Protein AF-A0ABD5LYK6-F1 (afdb_monomer)

Organism: Proteus mirabilis (NCBI:txid584)

Structure (mmCIF, N/CA/C/O backbone):
data_AF-A0ABD5LYK6-F1
#
_entry.id   AF-A0ABD5LYK6-F1
#
loop_
_atom_site.group_PDB
_atom_site.id
_atom_site.type_symbol
_atom_site.label_atom_id
_atom_site.label_alt_id
_atom_site.label_comp_id
_atom_site.label_asym_id
_atom_site.label_entity_id
_atom_site.label_seq_id
_atom_site.pdbx_PDB_ins_code
_atom_site.Cartn_x
_atom_site.Cartn_y
_atom_site.Cartn_z
_atom_site.occupancy
_atom_site.B_iso_or_equiv
_atom_site.auth_seq_id
_atom_site.auth_comp_id
_atom_site.auth_asym_id
_atom_site.auth_atom_id
_atom_site.pdbx_PDB_model_num
ATOM 1 N N . MET A 1 1 ? 10.446 -5.885 -14.669 1.00 51.88 1 MET A N 1
ATOM 2 C CA . MET A 1 1 ? 9.121 -6.091 -15.303 1.00 51.88 1 MET A CA 1
ATOM 3 C C . MET A 1 1 ? 8.339 -7.187 -14.582 1.00 51.88 1 MET A C 1
ATOM 5 O O . MET A 1 1 ? 7.190 -6.933 -14.243 1.00 51.88 1 MET A O 1
ATOM 9 N N . GLU A 1 2 ? 8.974 -8.320 -14.253 1.00 61.03 2 GLU A N 1
ATOM 10 C CA . GLU A 1 2 ? 8.404 -9.449 -13.487 1.00 61.03 2 GLU A CA 1
ATOM 11 C C . GLU A 1 2 ? 7.570 -9.047 -12.257 1.00 61.03 2 GLU A C 1
ATOM 13 O O . GLU A 1 2 ? 6.391 -9.373 -12.169 1.00 61.03 2 GLU A O 1
ATOM 18 N N . GLN A 1 3 ? 8.144 -8.266 -11.334 1.00 63.22 3 GLN A N 1
ATOM 19 C CA . GLN A 1 3 ? 7.499 -7.991 -10.042 1.00 63.22 3 GLN A CA 1
ATOM 20 C C . GLN A 1 3 ? 6.191 -7.195 -10.160 1.00 63.22 3 GLN A C 1
ATOM 22 O O . GLN A 1 3 ? 5.247 -7.448 -9.417 1.00 63.22 3 GLN A O 1
ATOM 27 N N . LYS A 1 4 ? 6.097 -6.263 -11.122 1.00 68.19 4 LYS A N 1
ATOM 28 C CA . LYS A 1 4 ? 4.870 -5.476 -11.341 1.00 68.19 4 LYS A CA 1
ATOM 29 C C . LYS A 1 4 ? 3.714 -6.369 -11.806 1.00 68.19 4 LYS A C 1
ATOM 31 O O . LYS A 1 4 ? 2.589 -6.179 -11.360 1.00 68.19 4 LYS A O 1
ATOM 36 N N . LYS A 1 5 ? 4.00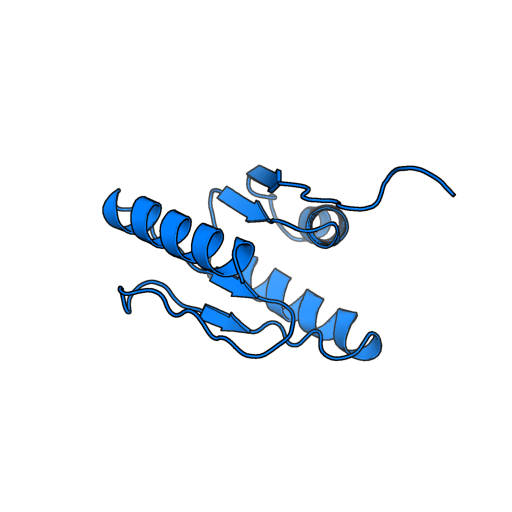1 -7.360 -12.661 1.00 76.00 5 LYS A N 1
ATOM 37 C CA . LYS A 1 5 ? 3.000 -8.322 -13.147 1.00 76.00 5 LYS A CA 1
ATOM 38 C C . LYS A 1 5 ? 2.491 -9.226 -12.027 1.00 76.00 5 LYS A C 1
ATOM 40 O O . LYS A 1 5 ? 1.295 -9.472 -11.962 1.00 76.00 5 LYS A O 1
ATOM 45 N N . ILE A 1 6 ? 3.375 -9.656 -11.125 1.00 80.00 6 ILE A N 1
ATOM 46 C CA . ILE A 1 6 ? 3.003 -10.496 -9.977 1.00 80.00 6 ILE A CA 1
ATOM 47 C C . ILE A 1 6 ? 2.021 -9.761 -9.056 1.00 80.00 6 ILE A C 1
ATOM 49 O O . ILE A 1 6 ? 1.004 -10.333 -8.678 1.00 80.00 6 ILE A O 1
ATOM 53 N N . VAL A 1 7 ? 2.284 -8.488 -8.735 1.00 80.88 7 VAL A N 1
ATOM 54 C CA . VAL A 1 7 ? 1.402 -7.693 -7.859 1.00 80.88 7 VAL A CA 1
ATOM 55 C C . VAL A 1 7 ? 0.024 -7.486 -8.486 1.00 80.88 7 VAL A C 1
ATOM 57 O O . VAL A 1 7 ? -0.983 -7.629 -7.797 1.00 80.88 7 VAL A O 1
ATOM 60 N N . VAL A 1 8 ? -0.030 -7.181 -9.786 1.00 85.25 8 VAL A N 1
ATOM 61 C CA . VAL A 1 8 ? -1.305 -7.006 -10.497 1.00 85.25 8 VAL A CA 1
ATOM 62 C C . VAL A 1 8 ? -2.077 -8.323 -10.552 1.00 85.25 8 VAL A C 1
ATOM 64 O O . VAL A 1 8 ? -3.231 -8.349 -10.143 1.00 85.25 8 VAL A O 1
ATOM 67 N N . ASN A 1 9 ? -1.431 -9.427 -10.935 1.00 86.81 9 ASN A N 1
ATOM 68 C CA . ASN A 1 9 ? -2.084 -10.735 -10.990 1.00 86.81 9 ASN A CA 1
ATOM 69 C C . ASN A 1 9 ? -2.613 -11.164 -9.610 1.00 86.81 9 ASN A C 1
ATOM 71 O O . ASN A 1 9 ? -3.756 -11.594 -9.486 1.00 86.81 9 ASN A O 1
ATOM 75 N N . LEU A 1 10 ? -1.823 -10.974 -8.548 1.00 85.94 10 LEU A N 1
ATOM 76 C CA . LEU A 1 10 ? -2.262 -11.273 -7.186 1.00 85.94 10 LEU A CA 1
ATOM 77 C C . LEU A 1 10 ? -3.488 -10.441 -6.791 1.00 85.94 10 LEU A C 1
ATOM 79 O O . LEU A 1 10 ? -4.430 -10.978 -6.207 1.00 85.94 10 LEU A O 1
ATOM 83 N N . ALA A 1 11 ? -3.491 -9.147 -7.112 1.00 87.31 11 ALA A N 1
ATOM 84 C CA . ALA A 1 11 ? -4.619 -8.272 -6.828 1.00 87.31 11 ALA A CA 1
ATOM 85 C C . ALA A 1 11 ? -5.886 -8.707 -7.577 1.00 87.31 11 ALA A C 1
ATOM 87 O O . ALA A 1 11 ? -6.959 -8.756 -6.979 1.00 87.31 11 ALA A O 1
ATOM 88 N N . GLU A 1 12 ? -5.759 -9.086 -8.847 1.00 89.56 12 GLU A N 1
ATOM 89 C CA . GLU A 1 12 ? -6.855 -9.618 -9.660 1.00 89.56 12 GLU A CA 1
ATOM 90 C C . GLU A 1 12 ? -7.406 -10.925 -9.087 1.00 89.56 12 GLU A C 1
ATOM 92 O O . GLU A 1 12 ? -8.617 -11.076 -8.956 1.00 89.56 12 GLU A O 1
ATOM 97 N N . GLN A 1 13 ? -6.541 -11.846 -8.659 1.00 89.94 13 GLN A N 1
ATOM 98 C CA . GLN A 1 13 ? -6.971 -13.094 -8.024 1.00 89.94 13 GLN A CA 1
ATOM 99 C C . GLN A 1 13 ? -7.704 -12.852 -6.700 1.00 89.94 13 GLN A C 1
ATOM 101 O O . GLN A 1 13 ? -8.685 -13.530 -6.399 1.00 89.94 13 GLN A O 1
ATOM 106 N N . MET A 1 14 ? -7.262 -11.880 -5.899 1.00 88.62 14 MET A N 1
ATOM 107 C CA . MET A 1 14 ? -7.965 -11.512 -4.667 1.00 88.62 14 MET A CA 1
ATOM 108 C C . MET A 1 14 ? -9.303 -10.831 -4.958 1.00 88.62 14 MET A C 1
ATOM 110 O O . MET A 1 14 ? -10.285 -11.106 -4.271 1.00 88.62 14 MET A O 1
ATOM 114 N N . HIS A 1 15 ? -9.369 -10.018 -6.010 1.00 91.19 15 HIS A N 1
ATOM 115 C CA . HIS A 1 15 ? -10.617 -9.428 -6.476 1.00 91.19 15 HIS A CA 1
ATOM 116 C C . HIS A 1 15 ? -11.616 -10.493 -6.951 1.00 91.19 15 HIS A C 1
ATOM 118 O O . HIS A 1 15 ? -12.762 -10.493 -6.510 1.00 91.19 15 HIS A O 1
ATOM 124 N N . LEU A 1 16 ? -11.167 -11.472 -7.743 1.00 91.12 16 LEU A N 1
ATOM 125 C CA . LEU A 1 16 ? -11.982 -12.610 -8.188 1.00 91.12 16 LEU A CA 1
ATOM 126 C C . LEU A 1 16 ? -12.501 -13.473 -7.030 1.00 91.12 16 LEU A C 1
ATOM 128 O O . LEU A 1 16 ? -13.561 -14.083 -7.137 1.00 91.12 16 LEU A O 1
ATOM 132 N N . ARG A 1 17 ? -11.784 -13.502 -5.902 1.00 90.88 17 ARG A N 1
ATOM 133 C CA . ARG A 1 17 ? -12.225 -14.155 -4.658 1.00 90.88 17 ARG A CA 1
ATOM 134 C C . ARG A 1 17 ? -13.229 -13.324 -3.847 1.00 90.88 17 ARG A C 1
ATOM 136 O O . ARG A 1 17 ? -13.618 -13.742 -2.761 1.00 90.88 17 ARG A O 1
ATOM 143 N N . GLY A 1 18 ? -13.655 -12.169 -4.358 1.00 90.62 18 GLY A N 1
ATOM 144 C CA . GLY A 1 18 ? -14.637 -11.286 -3.727 1.00 90.62 18 GLY A CA 1
ATOM 145 C C . GLY A 1 18 ? -14.040 -10.258 -2.763 1.00 90.62 18 GLY A C 1
ATOM 146 O O . GLY A 1 18 ? -14.786 -9.590 -2.048 1.00 90.62 18 GLY A O 1
ATOM 147 N N . HIS A 1 19 ? -12.713 -10.103 -2.718 1.00 89.62 19 HIS A N 1
ATOM 148 C CA . HIS A 1 19 ? -12.076 -9.097 -1.869 1.00 89.62 19 HIS 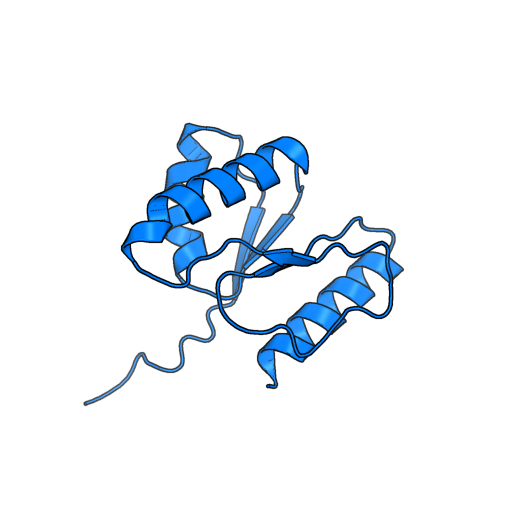A CA 1
ATOM 149 C C . HIS A 1 19 ? -11.996 -7.734 -2.568 1.00 89.62 19 HIS A C 1
ATOM 151 O O . HIS A 1 19 ? -11.751 -7.631 -3.770 1.00 89.62 19 HIS A O 1
ATOM 157 N N . LYS A 1 20 ? -12.138 -6.652 -1.796 1.00 89.38 20 LYS A N 1
ATOM 158 C CA . LYS A 1 20 ? -11.834 -5.300 -2.279 1.00 89.38 20 LYS A CA 1
ATOM 159 C C . LYS A 1 20 ? -10.330 -5.084 -2.223 1.00 89.38 20 LYS A C 1
ATOM 161 O O . LYS A 1 20 ? -9.727 -5.228 -1.162 1.00 89.38 20 LYS A O 1
ATOM 166 N N . VAL A 1 21 ? -9.732 -4.723 -3.353 1.00 90.19 21 VAL A N 1
ATOM 167 C CA . VAL A 1 21 ? -8.278 -4.604 -3.480 1.00 90.19 21 VAL A CA 1
ATOM 168 C C . VAL A 1 21 ? -7.920 -3.239 -4.048 1.00 90.19 21 VAL A C 1
ATOM 170 O O . VAL A 1 21 ? -8.532 -2.772 -5.002 1.00 90.19 21 VAL A O 1
ATOM 173 N N . LYS A 1 22 ? -6.900 -2.609 -3.464 1.00 89.25 22 LYS A N 1
ATOM 174 C CA . LYS A 1 22 ? -6.261 -1.403 -3.998 1.00 89.25 22 LYS A CA 1
ATOM 175 C C . LYS A 1 22 ? -4.763 -1.632 -4.083 1.00 89.25 22 LYS A C 1
ATOM 177 O O . LYS A 1 22 ? -4.185 -2.254 -3.192 1.00 89.25 22 LYS A O 1
ATOM 182 N N . ILE A 1 23 ? -4.130 -1.107 -5.124 1.00 88.44 23 ILE A N 1
ATOM 183 C CA . ILE A 1 23 ? -2.685 -1.231 -5.324 1.00 88.44 23 ILE A CA 1
ATOM 184 C C . ILE A 1 23 ? -2.066 0.153 -5.184 1.00 88.44 23 ILE A C 1
ATOM 186 O O . ILE A 1 23 ? -2.290 1.032 -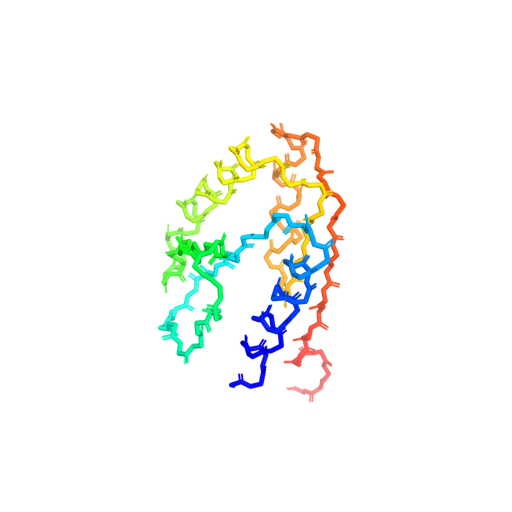6.011 1.00 88.44 23 ILE A O 1
ATOM 190 N N . ALA A 1 24 ? -1.252 0.352 -4.150 1.00 85.56 24 ALA A N 1
ATOM 191 C CA . ALA A 1 24 ? -0.482 1.579 -3.986 1.00 85.56 24 ALA A CA 1
ATOM 192 C C . ALA A 1 24 ? 0.950 1.399 -4.510 1.00 85.56 24 ALA A C 1
ATOM 194 O O . ALA A 1 24 ? 1.591 0.387 -4.229 1.00 85.56 24 ALA A O 1
ATOM 195 N N . TYR A 1 25 ? 1.480 2.386 -5.236 1.00 82.56 25 TYR A N 1
ATOM 196 C CA . TYR A 1 25 ? 2.840 2.347 -5.780 1.00 82.56 25 TYR A CA 1
ATOM 197 C C . TYR A 1 25 ? 3.597 3.662 -5.554 1.00 82.56 25 TYR A C 1
ATOM 199 O O . TYR A 1 25 ? 3.026 4.753 -5.535 1.00 82.56 25 TYR A O 1
ATOM 207 N N . LEU A 1 26 ? 4.909 3.542 -5.333 1.00 74.31 26 LEU A N 1
ATOM 208 C CA . LEU A 1 26 ? 5.751 4.629 -4.823 1.00 74.31 26 LEU A CA 1
ATOM 209 C C . LEU A 1 26 ? 6.363 5.502 -5.922 1.00 74.31 26 LEU A C 1
ATOM 211 O O . LEU A 1 26 ? 6.330 6.722 -5.797 1.00 74.31 26 LEU A O 1
ATOM 215 N N . LYS A 1 27 ? 6.923 4.909 -6.981 1.00 72.00 27 LYS A N 1
ATOM 216 C CA . LYS A 1 27 ? 7.672 5.638 -8.014 1.00 72.00 27 LYS A CA 1
ATOM 217 C C . LYS A 1 27 ? 7.547 4.974 -9.383 1.00 72.00 27 LYS A C 1
ATOM 219 O O . LYS A 1 27 ? 7.454 3.749 -9.477 1.00 72.00 27 LYS A O 1
ATOM 224 N N . GLY A 1 28 ? 7.642 5.796 -10.426 1.00 68.69 28 GLY A N 1
ATOM 225 C CA . GLY A 1 28 ? 7.795 5.370 -11.811 1.00 68.69 28 GLY A CA 1
ATOM 226 C C . GLY A 1 28 ? 6.481 5.204 -12.566 1.00 68.69 28 GLY A C 1
ATOM 227 O O . GLY A 1 28 ? 5.396 5.192 -11.986 1.00 68.69 28 GLY A O 1
ATOM 228 N N . ASN A 1 29 ? 6.609 5.047 -13.882 1.00 66.44 29 ASN A N 1
ATOM 229 C CA . ASN A 1 29 ? 5.467 4.882 -14.771 1.00 66.44 29 ASN A CA 1
ATOM 230 C C . ASN A 1 29 ? 4.823 3.501 -14.579 1.00 66.44 29 ASN A C 1
ATOM 232 O O . ASN A 1 29 ? 5.506 2.467 -14.460 1.00 66.44 29 ASN A O 1
ATOM 236 N N . ILE A 1 30 ? 3.491 3.496 -14.542 1.00 72.94 30 ILE A N 1
ATOM 237 C CA . ILE A 1 30 ? 2.703 2.272 -14.618 1.00 72.94 30 ILE A CA 1
ATOM 238 C C . ILE A 1 30 ? 2.834 1.749 -16.047 1.00 72.94 30 ILE A C 1
ATOM 240 O O . ILE A 1 30 ? 2.609 2.474 -17.009 1.00 72.94 30 ILE A O 1
ATOM 244 N N . SER A 1 31 ? 3.224 0.487 -16.178 1.00 73.31 31 SER A N 1
ATOM 245 C CA . SER A 1 31 ? 3.265 -0.211 -17.472 1.00 73.31 31 SER A CA 1
ATOM 246 C C . SER A 1 31 ? 2.373 -1.451 -17.470 1.00 73.31 31 SER A C 1
ATOM 248 O O . SER A 1 31 ? 2.290 -2.150 -18.471 1.00 73.31 31 SER A O 1
ATOM 250 N N . VAL A 1 32 ? 1.751 -1.753 -16.328 1.00 78.44 32 VAL A N 1
ATOM 251 C CA . VAL A 1 32 ? 0.875 -2.905 -16.122 1.00 78.44 32 VAL A CA 1
ATOM 252 C C . VAL A 1 32 ? -0.329 -2.400 -15.348 1.00 78.44 32 VAL A C 1
ATOM 254 O O . VAL A 1 32 ? -0.172 -1.898 -14.235 1.00 78.44 32 VAL A O 1
ATOM 257 N N . TYR A 1 33 ? -1.498 -2.507 -15.962 1.00 83.38 33 TYR A N 1
ATOM 258 C CA . TYR A 1 33 ? -2.771 -2.107 -15.381 1.00 83.38 33 TYR A CA 1
ATOM 259 C C . TYR A 1 33 ? -3.583 -3.363 -15.060 1.00 83.38 33 TYR A C 1
ATOM 261 O O . TYR A 1 33 ? -3.472 -4.337 -15.808 1.00 83.38 33 TYR A O 1
ATOM 269 N N . PRO A 1 34 ? -4.360 -3.361 -13.964 1.00 85.88 34 PRO A N 1
ATOM 270 C CA . PRO A 1 34 ? -5.306 -4.431 -13.701 1.00 85.88 34 PRO A CA 1
ATOM 271 C C . PRO A 1 34 ? -6.387 -4.455 -14.783 1.00 85.88 34 PRO A C 1
ATOM 273 O O . PRO A 1 34 ? -6.793 -3.415 -15.303 1.00 85.88 34 PRO A O 1
ATOM 276 N N . GLN A 1 35 ? -6.868 -5.649 -15.097 1.00 87.06 35 GLN A N 1
ATOM 277 C CA . GLN A 1 35 ? -7.967 -5.888 -16.024 1.00 87.06 35 GLN A CA 1
ATOM 278 C C . GLN A 1 35 ? -9.304 -5.380 -15.466 1.00 87.06 35 GLN A C 1
ATOM 280 O O . GLN A 1 35 ? -10.185 -4.993 -16.231 1.00 87.06 35 GLN A O 1
ATOM 285 N N . PHE A 1 36 ? -9.450 -5.359 -14.138 1.00 87.50 36 PHE A N 1
ATOM 286 C CA . PHE A 1 36 ? -10.657 -4.897 -13.453 1.00 87.50 36 PHE A CA 1
ATOM 287 C C . PHE A 1 36 ? -10.537 -3.425 -13.056 1.00 87.50 36 PHE A C 1
ATOM 289 O O . PHE A 1 36 ? -9.610 -3.040 -12.343 1.00 87.50 36 PHE A O 1
ATOM 296 N N . THR A 1 37 ? -11.519 -2.613 -13.455 1.00 84.94 37 THR A N 1
ATOM 297 C CA . THR A 1 37 ? -11.610 -1.183 -13.103 1.00 84.94 37 THR A CA 1
ATOM 298 C C . THR A 1 37 ? -11.856 -0.940 -11.617 1.00 84.94 37 THR A C 1
ATOM 300 O O . THR A 1 37 ? -11.555 0.139 -11.114 1.00 84.94 37 THR A O 1
ATOM 303 N N . ASP A 1 38 ? -12.368 -1.947 -10.910 1.00 87.25 38 ASP A N 1
ATOM 304 C CA . ASP A 1 38 ? -12.627 -1.898 -9.469 1.00 87.25 38 ASP A CA 1
ATOM 305 C C . ASP A 1 38 ? -11.335 -1.919 -8.636 1.00 87.25 38 ASP A C 1
ATOM 307 O O . ASP A 1 38 ? -11.339 -1.541 -7.461 1.00 87.25 38 ASP A O 1
ATOM 311 N N . ILE A 1 39 ? -10.217 -2.347 -9.235 1.00 89.88 39 ILE A N 1
ATOM 312 C CA . ILE A 1 39 ? -8.899 -2.340 -8.600 1.00 89.88 39 ILE A CA 1
ATOM 313 C C . ILE A 1 39 ? -8.243 -0.983 -8.853 1.00 89.88 39 ILE A C 1
ATOM 315 O O . ILE 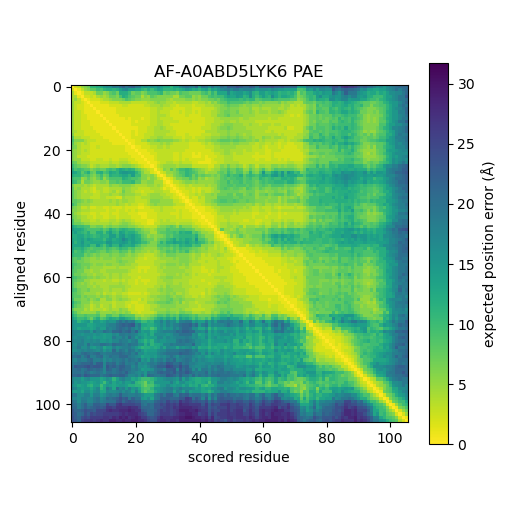A 1 39 ? -7.661 -0.719 -9.905 1.00 89.88 39 ILE A O 1
ATOM 319 N N . GLU A 1 40 ? -8.302 -0.116 -7.847 1.00 89.25 40 GLU A N 1
ATOM 320 C CA . GLU A 1 40 ? -7.749 1.233 -7.942 1.00 89.25 40 GLU A CA 1
ATOM 321 C C . GLU A 1 40 ? -6.217 1.234 -7.793 1.00 89.25 40 GLU A C 1
ATOM 323 O O . GLU A 1 40 ? -5.664 0.706 -6.819 1.00 89.25 40 GLU A O 1
ATOM 328 N N . LEU A 1 41 ? -5.529 1.879 -8.742 1.00 87.06 41 LEU A N 1
ATOM 329 C CA . LEU A 1 41 ? -4.094 2.154 -8.676 1.00 87.06 41 LEU A CA 1
ATOM 330 C C . LEU A 1 41 ? -3.841 3.521 -8.031 1.00 87.06 41 LEU A C 1
ATOM 332 O O . LEU A 1 41 ? -4.242 4.554 -8.562 1.00 87.06 41 LEU A O 1
ATOM 336 N N . ILE A 1 42 ? -3.114 3.545 -6.916 1.00 86.69 42 ILE A N 1
ATOM 337 C CA . ILE A 1 42 ? -2.873 4.759 -6.132 1.00 86.69 42 ILE A CA 1
ATOM 338 C C . ILE A 1 42 ? -1.397 5.127 -6.155 1.00 86.69 42 ILE A C 1
ATOM 340 O O . ILE A 1 42 ? -0.542 4.443 -5.590 1.00 86.69 42 ILE A O 1
ATOM 344 N N . TYR A 1 43 ? -1.106 6.273 -6.759 1.00 85.69 43 TYR A N 1
ATOM 345 C CA . TYR A 1 43 ? 0.237 6.829 -6.785 1.00 85.69 43 TYR A CA 1
ATOM 346 C C . TYR A 1 43 ? 0.571 7.580 -5.492 1.00 85.69 43 TYR A C 1
ATOM 348 O O . TYR A 1 43 ? -0.139 8.510 -5.091 1.00 85.69 43 TYR A O 1
ATOM 356 N N . LEU A 1 44 ? 1.685 7.212 -4.855 1.00 79.38 44 LEU A N 1
ATOM 357 C CA . LEU A 1 44 ? 2.159 7.838 -3.617 1.00 79.38 44 LEU A CA 1
ATOM 358 C C . LEU A 1 44 ? 3.206 8.942 -3.838 1.00 79.38 44 LEU A C 1
ATOM 360 O O . LEU A 1 44 ? 3.378 9.772 -2.948 1.00 79.38 44 LEU A O 1
ATOM 364 N N . GLY A 1 45 ? 3.856 9.017 -5.005 1.00 74.25 45 GLY A N 1
ATOM 365 C CA . GLY A 1 45 ? 4.675 10.180 -5.376 1.00 74.25 45 GLY A CA 1
ATOM 366 C C . GLY A 1 45 ? 6.059 10.277 -4.730 1.00 74.25 45 GLY A C 1
ATOM 367 O O . GLY A 1 45 ? 6.544 11.383 -4.481 1.00 74.25 45 GLY A O 1
ATOM 368 N N . LEU A 1 46 ? 6.726 9.152 -4.467 1.00 70.56 46 LEU A N 1
ATOM 369 C CA . LEU A 1 46 ? 8.095 9.117 -3.946 1.00 70.56 46 LEU A CA 1
ATOM 370 C C . LEU A 1 46 ? 9.136 9.247 -5.076 1.00 70.56 46 LEU A C 1
ATOM 372 O O . LEU A 1 46 ? 9.983 8.383 -5.275 1.00 70.56 46 LEU A O 1
ATOM 376 N N . GLU A 1 47 ? 9.067 10.334 -5.841 1.00 68.06 47 GLU A N 1
ATOM 377 C CA . GLU A 1 47 ? 10.041 10.654 -6.900 1.00 68.06 47 GLU A CA 1
ATOM 378 C C . GLU A 1 47 ? 11.408 11.033 -6.306 1.00 68.06 47 GLU A C 1
ATOM 380 O O . GLU A 1 47 ? 12.456 10.602 -6.799 1.00 68.06 47 GLU A O 1
ATOM 385 N N . MET A 1 48 ? 11.373 11.807 -5.215 1.00 67.69 48 MET A N 1
ATOM 386 C CA . MET A 1 48 ? 12.523 12.408 -4.537 1.00 67.69 48 MET A CA 1
ATOM 387 C C . MET A 1 48 ? 12.480 12.139 -3.023 1.00 67.69 48 MET A C 1
ATOM 389 O O . MET A 1 48 ? 11.387 12.105 -2.450 1.00 67.69 48 MET A O 1
ATOM 393 N N . PRO A 1 49 ? 13.636 12.073 -2.330 1.00 65.50 49 PRO A N 1
ATOM 394 C CA . PRO A 1 49 ? 13.696 11.873 -0.876 1.00 65.50 49 PRO A CA 1
ATOM 395 C C . PRO A 1 49 ? 12.931 12.935 -0.073 1.00 65.50 49 PRO A C 1
ATOM 397 O O . PRO A 1 49 ? 12.354 12.639 0.967 1.00 65.50 49 PRO A O 1
ATOM 400 N N . ARG A 1 50 ? 12.856 14.174 -0.577 1.00 69.62 50 ARG A N 1
ATOM 401 C CA . ARG A 1 50 ? 12.107 15.272 0.063 1.00 69.62 50 ARG A CA 1
ATOM 402 C C . ARG A 1 50 ? 10.593 15.029 0.095 1.00 69.62 50 ARG A C 1
ATOM 404 O O . ARG A 1 50 ? 9.916 15.494 1.006 1.00 69.62 50 ARG A O 1
ATOM 411 N N . ASN A 1 51 ? 10.069 14.240 -0.844 1.00 69.88 51 ASN A N 1
ATOM 412 C CA . ASN A 1 51 ? 8.647 13.894 -0.906 1.00 69.88 51 ASN A CA 1
ATOM 413 C C . ASN A 1 51 ? 8.287 12.719 0.009 1.00 69.88 51 ASN A C 1
ATOM 415 O O . ASN A 1 51 ? 7.121 12.333 0.069 1.00 69.88 51 ASN A O 1
ATOM 419 N N . TYR A 1 52 ? 9.253 12.170 0.752 1.00 70.88 52 TYR A N 1
ATOM 420 C CA . TYR A 1 52 ? 9.035 11.054 1.666 1.00 70.88 52 TYR A CA 1
ATOM 421 C C . TYR A 1 52 ? 7.941 11.340 2.692 1.00 70.88 52 TYR A C 1
ATOM 423 O O . TYR A 1 52 ? 7.050 10.516 2.892 1.00 70.88 52 TYR A O 1
ATOM 431 N N . PHE A 1 53 ? 7.945 12.530 3.293 1.00 73.56 53 PHE A N 1
ATOM 432 C CA . PHE A 1 53 ? 6.929 12.905 4.275 1.00 73.56 53 PHE A CA 1
ATOM 433 C C . PHE A 1 53 ? 5.526 13.005 3.651 1.00 73.56 53 PHE A C 1
ATOM 435 O O . PHE A 1 53 ? 4.546 12.526 4.223 1.00 73.56 53 PHE A O 1
ATOM 442 N N . PHE A 1 54 ? 5.424 13.556 2.439 1.00 79.12 54 PHE A N 1
ATOM 443 C CA . PHE A 1 54 ? 4.157 13.668 1.712 1.00 79.12 54 PHE A CA 1
ATOM 444 C C . PHE A 1 54 ? 3.625 12.309 1.260 1.00 79.12 54 PHE A C 1
ATOM 446 O O . PHE A 1 54 ? 2.459 12.000 1.510 1.00 79.12 54 PHE A O 1
ATOM 453 N N . ALA A 1 55 ? 4.480 11.473 0.665 1.00 76.50 55 ALA A N 1
ATOM 454 C CA . ALA A 1 55 ? 4.158 10.088 0.335 1.00 76.50 55 ALA A CA 1
ATOM 455 C C . ALA A 1 55 ? 3.702 9.335 1.590 1.00 76.50 55 ALA A C 1
ATOM 457 O O . ALA A 1 55 ? 2.727 8.581 1.552 1.00 76.50 55 ALA A O 1
ATOM 458 N N . THR A 1 56 ? 4.338 9.629 2.730 1.00 73.75 56 THR A N 1
ATOM 459 C CA . THR A 1 56 ? 3.982 9.022 4.007 1.00 73.75 56 THR A CA 1
ATOM 460 C C . THR A 1 56 ? 2.593 9.412 4.477 1.00 73.75 56 THR A C 1
ATOM 462 O O . THR A 1 56 ? 1.770 8.553 4.795 1.00 73.75 56 THR A O 1
ATOM 465 N N . LYS A 1 57 ? 2.283 10.707 4.447 1.00 78.56 57 LYS A N 1
ATOM 466 C CA . LYS A 1 57 ? 0.959 11.221 4.798 1.00 78.56 57 LYS A CA 1
ATOM 467 C C . LYS A 1 57 ? -0.135 10.677 3.874 1.00 78.56 57 LYS A C 1
ATOM 469 O O . LYS A 1 57 ? -1.208 10.317 4.360 1.00 78.56 57 LYS A O 1
ATOM 474 N N . ARG A 1 58 ? 0.129 10.575 2.564 1.00 81.25 58 ARG A N 1
ATOM 475 C CA . ARG A 1 58 ? -0.804 9.989 1.583 1.00 81.25 58 ARG A CA 1
ATOM 476 C C . ARG A 1 58 ? -1.082 8.524 1.889 1.00 81.25 58 ARG A C 1
ATOM 478 O O . ARG A 1 58 ? -2.241 8.130 1.912 1.00 81.25 58 ARG A O 1
ATOM 485 N N . TYR A 1 59 ? -0.047 7.749 2.198 1.00 78.44 59 TYR A N 1
ATOM 486 C CA . TYR A 1 59 ? -0.194 6.344 2.564 1.00 78.44 59 TYR A CA 1
ATOM 487 C C . TYR A 1 59 ? -0.981 6.151 3.869 1.00 78.44 59 TYR A C 1
ATOM 489 O O . TYR A 1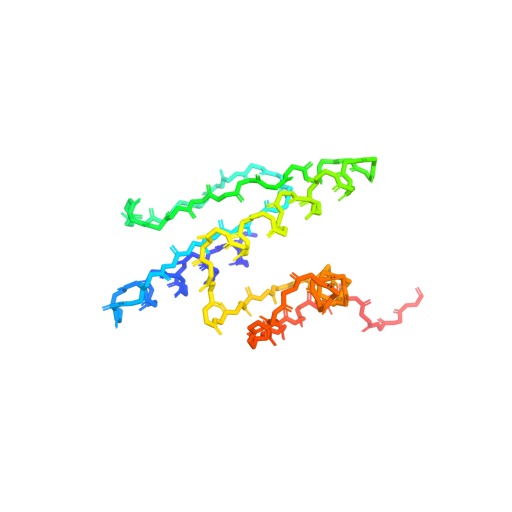 59 ? -1.895 5.333 3.922 1.00 78.44 59 TYR A O 1
ATOM 497 N N . ILE A 1 60 ? -0.702 6.950 4.905 1.00 76.75 60 ILE A N 1
ATOM 498 C CA . ILE A 1 60 ? -1.472 6.916 6.161 1.00 76.75 60 ILE A CA 1
ATOM 499 C C . ILE A 1 60 ? -2.941 7.274 5.906 1.00 76.75 60 ILE A C 1
ATOM 501 O O . ILE A 1 60 ? -3.836 6.617 6.431 1.00 76.75 60 ILE A O 1
ATOM 505 N N . THR A 1 61 ? -3.195 8.297 5.090 1.00 82.62 61 THR A N 1
ATOM 506 C CA . THR A 1 61 ? -4.559 8.710 4.728 1.00 82.62 61 THR A CA 1
ATOM 507 C C . THR A 1 61 ? -5.275 7.614 3.941 1.00 82.62 61 THR A C 1
ATOM 509 O O . THR A 1 61 ? -6.435 7.325 4.216 1.00 82.62 61 THR A O 1
ATOM 512 N N . LEU A 1 62 ? -4.572 6.944 3.023 1.00 83.19 62 LEU A N 1
ATOM 513 C CA . LEU A 1 62 ? -5.096 5.796 2.292 1.00 83.19 62 LEU A CA 1
ATOM 514 C C . LEU A 1 62 ? -5.509 4.672 3.243 1.00 83.19 62 LE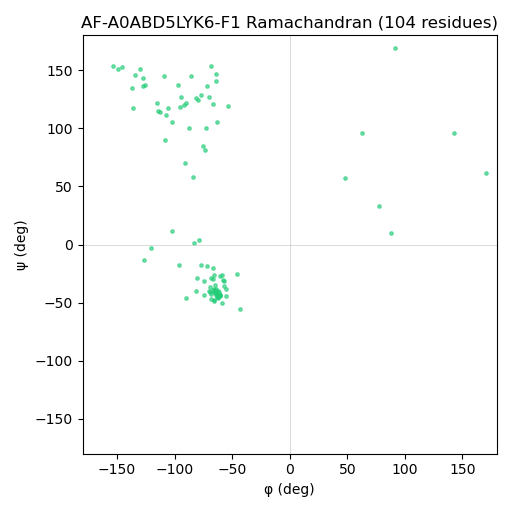U A C 1
ATOM 516 O O . LEU A 1 62 ? -6.636 4.204 3.152 1.00 83.19 62 LEU A O 1
ATOM 520 N N . ILE A 1 63 ? -4.643 4.268 4.176 1.00 79.50 63 ILE A N 1
ATOM 521 C CA . ILE A 1 63 ? -4.976 3.217 5.148 1.00 79.50 63 ILE A CA 1
ATOM 522 C C . ILE A 1 63 ? -6.182 3.625 5.995 1.00 79.50 63 ILE A C 1
ATOM 524 O O . ILE A 1 63 ? -7.083 2.818 6.189 1.00 79.50 63 ILE A O 1
ATOM 528 N N . LYS A 1 64 ? -6.229 4.874 6.473 1.00 79.62 64 LYS A N 1
ATOM 529 C CA . LYS A 1 64 ? -7.344 5.376 7.290 1.00 79.62 64 LYS A CA 1
ATOM 530 C C . LYS A 1 64 ? -8.679 5.366 6.550 1.00 79.62 64 LYS A C 1
ATOM 532 O O . LYS A 1 64 ? -9.693 5.029 7.152 1.00 79.62 64 LYS A O 1
ATOM 537 N N . ASN A 1 65 ? -8.667 5.726 5.269 1.00 84.12 65 ASN A N 1
ATOM 538 C CA . ASN A 1 65 ? -9.876 5.813 4.453 1.00 84.12 65 ASN A CA 1
ATOM 539 C C . ASN A 1 65 ? -10.312 4.449 3.912 1.00 84.12 65 ASN A C 1
ATOM 541 O O . ASN A 1 65 ? -11.502 4.170 3.848 1.00 84.12 65 ASN A O 1
ATOM 545 N N . PHE A 1 66 ? -9.360 3.613 3.495 1.00 84.31 66 PHE A N 1
ATOM 546 C CA . PHE A 1 66 ? -9.646 2.296 2.931 1.00 84.31 66 PHE A CA 1
ATOM 547 C C . PHE A 1 66 ? -9.913 1.241 4.007 1.00 84.31 66 PHE A C 1
ATOM 549 O O . PHE A 1 66 ? -10.656 0.306 3.744 1.00 84.31 66 PHE A O 1
ATOM 556 N N . GLN A 1 67 ? -9.326 1.403 5.197 1.00 81.81 67 GLN A N 1
ATOM 557 C CA . GLN A 1 67 ? -9.404 0.458 6.316 1.00 81.81 67 GLN A CA 1
ATOM 558 C C . GLN A 1 67 ? -9.115 -0.994 5.889 1.00 81.81 67 GLN A C 1
ATOM 560 O O . GLN A 1 67 ? -9.957 -1.866 6.076 1.00 81.81 67 GLN A O 1
ATOM 565 N N . PRO A 1 68 ? -7.942 -1.271 5.284 1.00 79.25 68 PRO A N 1
ATOM 566 C CA . PRO A 1 68 ? -7.628 -2.619 4.824 1.00 79.25 68 PRO A CA 1
ATOM 567 C C . PRO A 1 68 ? -7.532 -3.595 5.999 1.00 79.25 68 PRO A C 1
ATOM 569 O O . PRO A 1 68 ? -6.913 -3.269 7.007 1.00 79.25 68 PRO A O 1
ATOM 572 N N . ASP A 1 69 ? -8.035 -4.818 5.834 1.00 75.50 69 ASP A N 1
ATOM 573 C CA . ASP A 1 69 ? -7.826 -5.910 6.798 1.00 75.50 69 ASP A CA 1
ATOM 574 C C . ASP A 1 69 ? -6.405 -6.494 6.722 1.00 75.50 69 ASP A C 1
ATOM 576 O O . ASP A 1 69 ? -5.837 -6.958 7.717 1.00 75.50 69 ASP A O 1
ATOM 580 N N . ILE A 1 70 ? -5.821 -6.470 5.518 1.00 75.94 70 ILE A N 1
ATOM 581 C CA . ILE A 1 70 ? -4.509 -7.033 5.193 1.00 75.94 70 ILE A CA 1
ATOM 582 C C . ILE A 1 70 ? -3.755 -6.045 4.304 1.00 75.94 70 ILE A C 1
ATOM 584 O O . ILE A 1 70 ? -4.302 -5.520 3.335 1.00 75.94 70 ILE A O 1
ATOM 588 N N . ILE A 1 71 ? -2.478 -5.818 4.611 1.00 76.19 71 ILE A N 1
ATOM 589 C CA . ILE A 1 71 ? -1.567 -5.059 3.753 1.00 76.19 71 ILE A CA 1
ATOM 590 C C . ILE A 1 71 ? -0.467 -6.004 3.279 1.00 76.19 71 ILE A C 1
ATOM 592 O O . ILE A 1 71 ? 0.278 -6.551 4.090 1.00 76.19 71 ILE A O 1
ATOM 596 N N . HIS A 1 72 ? -0.329 -6.163 1.964 1.00 73.75 72 HIS A N 1
ATOM 597 C CA . HIS A 1 72 ? 0.775 -6.906 1.354 1.00 73.75 72 HIS A CA 1
ATOM 598 C C . HIS A 1 72 ? 1.753 -5.915 0.723 1.00 73.75 72 HIS A C 1
ATOM 600 O O . HIS A 1 72 ? 1.388 -5.172 -0.185 1.00 73.75 72 HIS A O 1
ATOM 606 N N . ALA A 1 73 ? 2.997 -5.884 1.200 1.00 67.38 73 ALA A N 1
ATOM 607 C CA . ALA A 1 73 ? 4.026 -4.968 0.716 1.00 67.38 73 ALA A CA 1
ATOM 608 C C . ALA A 1 73 ? 5.298 -5.713 0.284 1.00 67.38 73 ALA A C 1
ATOM 610 O O . ALA A 1 73 ? 5.779 -6.604 0.978 1.00 67.38 73 ALA A O 1
ATOM 611 N N . HIS A 1 74 ? 5.875 -5.309 -0.848 1.00 63.59 74 HIS A N 1
ATOM 612 C CA . HIS A 1 74 ? 7.057 -5.947 -1.447 1.0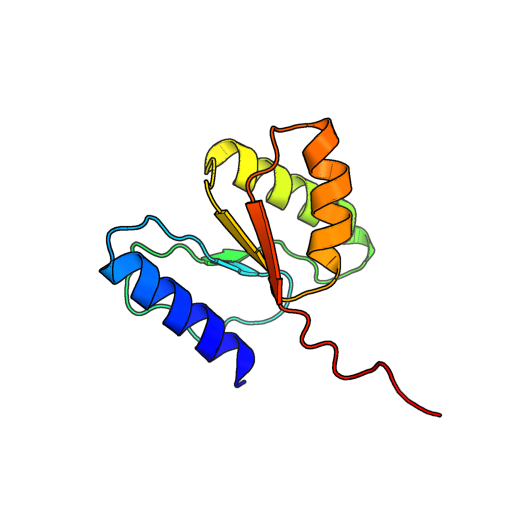0 63.59 74 HIS A CA 1
ATOM 613 C C . HIS A 1 74 ? 8.386 -5.176 -1.210 1.00 63.59 74 HIS A C 1
ATOM 615 O O . HIS A 1 74 ? 9.394 -5.478 -1.841 1.00 63.59 74 HIS A O 1
ATOM 621 N N . MET A 1 75 ? 8.434 -4.164 -0.324 1.00 56.47 75 MET A N 1
ATOM 622 C CA . MET A 1 75 ? 9.656 -3.371 -0.060 1.00 56.47 75 MET A CA 1
ATOM 623 C C . MET A 1 75 ? 9.812 -2.892 1.395 1.00 56.47 75 MET A C 1
ATOM 625 O O . MET A 1 75 ? 8.833 -2.608 2.081 1.00 56.47 75 MET A O 1
ATOM 629 N N . VAL A 1 76 ? 11.079 -2.691 1.797 1.00 47.50 76 VAL A N 1
ATOM 630 C CA . VAL A 1 76 ? 11.615 -2.215 3.100 1.00 47.50 76 VAL A CA 1
ATOM 631 C C . VAL A 1 76 ? 10.896 -0.989 3.695 1.00 47.50 76 VAL A C 1
ATOM 633 O O . VAL A 1 76 ? 10.829 -0.831 4.914 1.00 47.50 76 VAL A O 1
ATOM 636 N N . HIS A 1 77 ? 10.268 -0.154 2.863 1.00 53.12 77 HIS A N 1
ATOM 637 C CA . HIS A 1 77 ? 9.448 0.976 3.310 1.00 53.12 77 HIS A CA 1
ATOM 638 C C . HIS A 1 77 ? 8.287 0.538 4.220 1.00 53.12 77 HIS A C 1
ATOM 640 O O . HIS A 1 77 ? 7.924 1.268 5.141 1.00 53.12 77 HIS A O 1
ATOM 646 N N . ALA A 1 78 ? 7.764 -0.676 4.030 1.00 53.38 78 ALA A N 1
ATOM 647 C CA . ALA A 1 78 ? 6.682 -1.251 4.820 1.00 53.38 78 ALA A CA 1
ATOM 648 C C . ALA A 1 78 ? 6.993 -1.314 6.324 1.00 53.38 78 ALA A C 1
ATOM 650 O O . ALA A 1 78 ? 6.113 -1.043 7.135 1.00 53.38 78 ALA A O 1
ATOM 651 N N . ASN A 1 79 ? 8.248 -1.572 6.707 1.00 55.09 79 ASN A N 1
ATOM 652 C CA . ASN A 1 79 ? 8.654 -1.606 8.114 1.00 55.09 79 ASN A CA 1
ATOM 653 C C . ASN A 1 79 ? 8.645 -0.209 8.756 1.00 55.09 79 ASN A C 1
ATOM 655 O O . ASN A 1 79 ? 8.194 -0.049 9.890 1.00 55.09 79 ASN A O 1
ATOM 659 N N . ILE A 1 80 ? 9.096 0.821 8.034 1.00 58.84 80 ILE A N 1
ATOM 660 C CA . ILE A 1 80 ? 9.078 2.209 8.528 1.00 58.84 80 ILE A CA 1
ATOM 661 C C . ILE A 1 80 ? 7.631 2.705 8.627 1.00 58.84 80 ILE A C 1
ATOM 663 O O . ILE A 1 80 ? 7.216 3.276 9.636 1.00 58.84 80 ILE A O 1
ATOM 667 N N . PHE A 1 81 ? 6.832 2.388 7.612 1.00 57.94 81 PHE A N 1
ATOM 668 C CA . PHE A 1 81 ? 5.415 2.702 7.573 1.00 57.94 81 PHE A CA 1
ATOM 669 C C . PHE A 1 81 ? 4.601 1.991 8.653 1.00 57.94 81 PHE A C 1
ATOM 671 O O . PHE A 1 81 ? 3.734 2.618 9.258 1.00 57.94 81 PHE A O 1
ATOM 678 N N . ALA A 1 82 ? 4.885 0.722 8.951 1.00 55.72 82 ALA A N 1
ATOM 679 C CA . ALA A 1 82 ? 4.252 -0.022 10.039 1.00 55.72 82 ALA A CA 1
ATOM 680 C C . ALA A 1 82 ? 4.533 0.614 11.402 1.00 55.72 82 ALA A C 1
ATOM 682 O O . ALA A 1 82 ? 3.621 0.770 12.210 1.00 55.72 82 ALA A O 1
ATOM 683 N N . ARG A 1 83 ? 5.781 1.038 11.647 1.00 61.75 83 ARG A N 1
ATOM 684 C CA . ARG A 1 83 ? 6.174 1.687 12.908 1.00 61.75 83 ARG A CA 1
ATOM 685 C C . ARG A 1 83 ? 5.483 3.037 13.101 1.00 61.75 83 ARG A C 1
ATOM 687 O O . ARG A 1 83 ? 5.022 3.313 14.202 1.00 61.75 83 ARG A O 1
ATOM 694 N N . ILE A 1 84 ? 5.353 3.839 12.042 1.00 60.62 84 ILE A N 1
ATOM 695 C CA . ILE A 1 84 ? 4.666 5.142 12.097 1.00 60.62 84 ILE A CA 1
ATOM 696 C C . ILE A 1 84 ? 3.144 4.961 12.177 1.00 60.62 84 ILE A C 1
ATOM 698 O O . ILE A 1 84 ? 2.484 5.618 12.975 1.00 60.62 84 ILE A O 1
ATOM 702 N N . SER A 1 85 ? 2.567 4.046 11.394 1.00 55.59 85 SER A N 1
ATOM 703 C CA . SER A 1 85 ? 1.117 3.799 11.388 1.00 55.59 85 SER A CA 1
ATOM 704 C C . SER A 1 85 ? 0.602 3.209 12.702 1.00 55.59 85 SER A C 1
ATOM 706 O O . SER A 1 85 ? -0.512 3.546 13.092 1.00 55.59 85 SER A O 1
ATOM 708 N N . ARG A 1 86 ? 1.417 2.446 13.447 1.00 61.38 86 ARG A N 1
ATOM 709 C CA . ARG A 1 86 ? 1.091 1.976 14.810 1.00 61.38 86 ARG A CA 1
ATOM 710 C C . ARG A 1 86 ? 0.816 3.104 15.801 1.00 61.38 86 ARG A C 1
ATOM 712 O O . ARG A 1 86 ? 0.079 2.890 16.755 1.00 61.38 86 ARG A O 1
ATOM 719 N N . LEU A 1 87 ? 1.375 4.290 15.561 1.00 58.34 87 LEU A N 1
ATOM 720 C CA . LEU A 1 87 ? 1.128 5.477 16.377 1.00 58.34 87 LEU A CA 1
ATOM 721 C C . LEU A 1 87 ? -0.234 6.130 16.071 1.00 58.34 87 LEU A C 1
ATOM 723 O O . LEU A 1 87 ? -0.731 6.911 16.874 1.00 58.34 87 LEU A O 1
ATOM 727 N N . PHE A 1 88 ? -0.848 5.820 14.921 1.00 57.34 88 PHE A N 1
ATOM 728 C CA . PHE A 1 88 ? -2.036 6.522 14.424 1.00 57.34 88 PHE A CA 1
ATOM 729 C C . PHE A 1 88 ? -3.233 5.621 14.071 1.00 57.34 88 PHE A C 1
ATOM 731 O O . PHE A 1 88 ? -4.322 6.164 13.870 1.00 57.34 88 PHE A O 1
ATOM 738 N N . CYS A 1 89 ? -3.073 4.292 13.971 1.00 5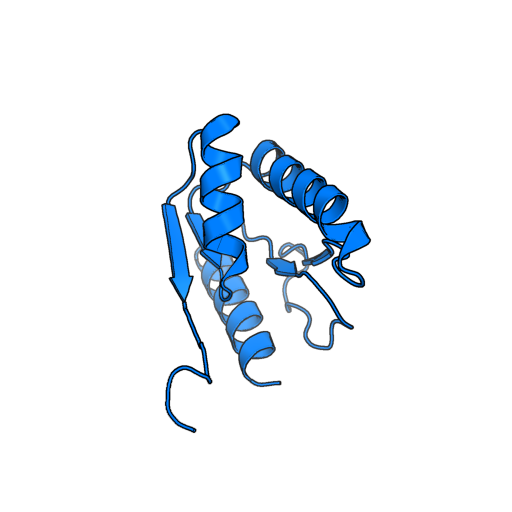2.97 89 CYS A N 1
ATOM 739 C CA . CYS A 1 89 ? -4.117 3.310 13.632 1.00 52.97 89 CYS A CA 1
ATOM 740 C C . CYS A 1 89 ? -3.816 1.914 14.222 1.00 52.97 89 CYS A C 1
ATOM 742 O O . CYS A 1 89 ? -2.652 1.535 14.363 1.00 52.97 89 CYS A O 1
ATOM 744 N N . LYS A 1 90 ? -4.857 1.099 14.481 1.00 56.91 90 LYS A N 1
ATOM 745 C CA . LYS A 1 90 ? -4.703 -0.357 14.678 1.00 56.91 90 LYS A CA 1
ATOM 746 C C . LYS A 1 90 ? -4.169 -0.944 13.372 1.00 56.91 90 LYS A C 1
AT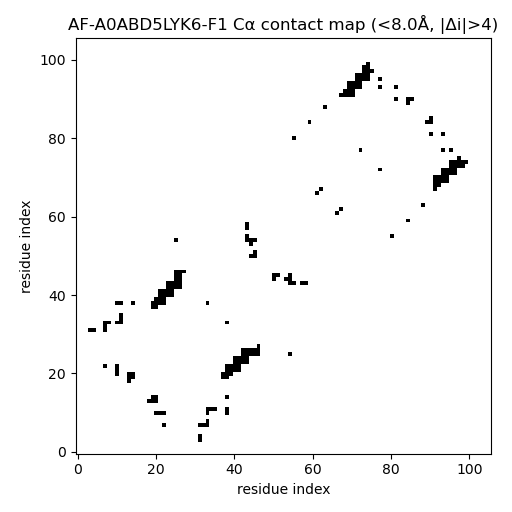OM 748 O O . LYS A 1 90 ? -4.888 -0.989 12.381 1.00 56.91 90 LYS A O 1
ATOM 753 N N . VAL A 1 91 ? -2.889 -1.300 13.359 1.00 56.47 91 VAL A N 1
ATOM 754 C CA . VAL A 1 91 ? -2.200 -1.744 12.143 1.00 56.47 91 VAL A CA 1
ATOM 755 C C . VAL A 1 91 ? -2.781 -3.085 11.680 1.00 56.47 91 VAL A C 1
ATOM 757 O O . VAL A 1 91 ? -2.732 -4.048 12.450 1.00 56.47 91 VAL A O 1
ATOM 760 N N . PRO A 1 92 ? -3.316 -3.167 10.451 1.00 55.97 92 PRO A N 1
ATOM 761 C CA . PRO A 1 92 ? -3.720 -4.432 9.851 1.00 55.97 92 PRO A CA 1
ATOM 762 C C . PRO A 1 92 ? -2.498 -5.296 9.537 1.00 55.97 92 PRO A C 1
ATOM 764 O O . PRO A 1 92 ? -1.387 -4.788 9.370 1.00 55.97 92 PRO A O 1
ATOM 767 N N . LYS A 1 93 ? -2.689 -6.618 9.502 1.00 59.03 93 LYS A N 1
ATOM 768 C CA . LYS A 1 93 ? -1.600 -7.596 9.355 1.00 59.03 93 LYS A CA 1
ATOM 769 C C . LYS A 1 93 ? -0.767 -7.260 8.112 1.00 59.03 93 LYS A C 1
ATOM 771 O O . LYS A 1 93 ? -1.293 -7.235 7.000 1.00 59.03 93 LYS A O 1
ATOM 776 N N . LEU A 1 94 ? 0.520 -6.984 8.323 1.00 57.94 94 LEU A N 1
ATOM 777 C CA . LEU A 1 94 ? 1.457 -6.631 7.263 1.00 57.94 94 LEU A CA 1
ATOM 778 C C . LEU A 1 94 ? 2.205 -7.881 6.801 1.00 57.94 94 LEU A C 1
ATOM 780 O O . LEU A 1 94 ? 2.936 -8.488 7.580 1.00 57.94 94 LEU A O 1
ATOM 784 N N . ILE A 1 95 ? 2.046 -8.240 5.532 1.00 56.94 95 ILE A N 1
ATOM 785 C CA . ILE A 1 95 ? 2.795 -9.314 4.884 1.00 56.94 95 ILE A CA 1
ATOM 786 C C . ILE A 1 95 ? 3.880 -8.658 4.037 1.00 56.94 95 ILE A C 1
ATOM 788 O O . ILE A 1 95 ? 3.607 -8.062 2.993 1.00 56.94 95 ILE A O 1
ATOM 792 N N . CYS A 1 96 ? 5.116 -8.735 4.527 1.00 53.41 96 CYS A N 1
ATOM 793 C CA . CYS A 1 96 ? 6.295 -8.261 3.817 1.00 53.41 96 CYS A CA 1
ATOM 794 C C . CYS A 1 96 ? 6.867 -9.398 2.978 1.00 53.41 96 CYS A C 1
ATOM 796 O O . CYS A 1 96 ? 7.267 -10.430 3.506 1.00 53.41 96 CYS A O 1
ATOM 798 N N . THR A 1 97 ? 6.957 -9.188 1.675 1.00 48.56 97 THR A N 1
ATOM 799 C CA . THR A 1 97 ? 7.694 -10.070 0.766 1.00 48.56 97 THR A CA 1
ATOM 800 C C . THR A 1 97 ? 8.948 -9.326 0.341 1.00 48.56 97 THR A C 1
ATOM 802 O O . THR A 1 97 ? 8.948 -8.535 -0.600 1.00 48.56 97 THR A O 1
ATOM 805 N N . ALA A 1 98 ? 10.018 -9.516 1.110 1.00 41.19 98 ALA A N 1
ATOM 806 C CA . ALA A 1 98 ? 11.325 -8.984 0.771 1.00 41.19 98 ALA A CA 1
ATOM 807 C C . ALA A 1 98 ? 11.891 -9.790 -0.404 1.00 41.19 98 ALA A C 1
ATOM 809 O O . ALA A 1 98 ? 12.428 -10.874 -0.221 1.00 41.19 98 ALA A O 1
ATOM 810 N N . HIS A 1 99 ? 11.797 -9.246 -1.615 1.00 44.59 99 HIS A N 1
ATOM 811 C CA . HIS A 1 99 ? 12.803 -9.535 -2.634 1.00 44.59 99 HIS A CA 1
ATOM 812 C C . HIS A 1 99 ? 13.897 -8.475 -2.516 1.00 44.59 99 HIS A C 1
ATOM 814 O O . HIS A 1 99 ? 14.021 -7.577 -3.347 1.00 44.59 99 HIS A O 1
ATOM 820 N N . SER A 1 100 ? 14.664 -8.552 -1.428 1.00 40.38 100 SER A N 1
ATOM 821 C CA . SER A 1 100 ? 15.978 -7.927 -1.352 1.00 40.38 100 SER A CA 1
ATOM 822 C C . SER A 1 100 ? 16.944 -8.777 -2.172 1.00 40.38 100 SER A C 1
ATOM 824 O O . SER A 1 100 ? 17.658 -9.619 -1.642 1.00 40.38 100 SER A O 1
ATOM 826 N N . SER A 1 101 ? 17.005 -8.555 -3.482 1.00 36.94 101 SER A N 1
ATOM 827 C CA . SER A 1 101 ? 18.274 -8.785 -4.171 1.00 36.94 101 SER A CA 1
ATOM 828 C C . SER A 1 101 ? 19.191 -7.636 -3.762 1.00 36.94 101 SER A C 1
ATOM 830 O O . SER A 1 101 ? 19.181 -6.616 -4.441 1.00 36.94 101 SER A O 1
ATOM 832 N N . ASN A 1 102 ? 19.808 -7.740 -2.577 1.00 41.12 102 ASN A N 1
ATOM 833 C CA . ASN A 1 102 ? 21.204 -7.376 -2.290 1.00 41.12 102 ASN A CA 1
ATOM 834 C C . ASN A 1 102 ? 21.504 -7.396 -0.769 1.00 41.12 102 ASN A C 1
ATOM 836 O O . ASN A 1 102 ? 21.856 -6.370 -0.188 1.00 41.12 102 ASN A O 1
ATOM 840 N N . GLU A 1 103 ? 21.368 -8.556 -0.123 1.00 39.16 103 GLU A N 1
ATOM 841 C CA . GLU A 1 103 ? 22.252 -8.917 0.996 1.00 39.16 103 GLU A CA 1
ATOM 842 C C . GLU A 1 103 ? 23.187 -10.020 0.480 1.00 39.16 103 GLU A C 1
ATOM 844 O O . GLU A 1 103 ? 22.711 -11.111 0.170 1.00 39.16 103 GLU A O 1
ATOM 849 N N . GLY A 1 104 ? 24.486 -9.714 0.344 1.00 38.12 104 GLY A N 1
ATOM 850 C CA . GLY A 1 104 ? 25.548 -10.710 0.131 1.00 38.12 104 GLY A CA 1
ATOM 851 C C . GLY A 1 104 ? 26.691 -10.309 -0.818 1.00 38.12 104 GLY A C 1
ATOM 852 O O . GLY A 1 104 ? 26.560 -10.507 -2.017 1.00 38.12 104 GLY A O 1
ATOM 853 N N . GLU A 1 105 ? 27.794 -9.814 -0.233 1.00 35.97 105 GLU A N 1
ATOM 854 C CA . GLU A 1 105 ? 29.210 -9.836 -0.694 1.00 35.97 105 GLU A CA 1
ATOM 855 C C . GLU A 1 105 ? 29.630 -9.127 -2.003 1.00 35.97 105 GLU A C 1
ATOM 857 O O . GLU A 1 105 ? 29.627 -9.711 -3.086 1.00 35.97 105 GLU A O 1
ATOM 862 N N . ASN A 1 106 ? 30.125 -7.883 -1.910 1.00 38.53 106 ASN A N 1
ATOM 863 C CA . ASN A 1 106 ? 31.536 -7.530 -1.619 1.00 38.53 106 ASN A CA 1
ATOM 864 C C . ASN A 1 106 ? 31.731 -6.005 -1.609 1.00 38.53 106 ASN A C 1
ATOM 866 O O . ASN A 1 106 ? 31.177 -5.329 -2.506 1.00 38.53 106 ASN A O 1
#

pLDDT: mean 70.96, std 15.39, range [35.97, 91.19]

Secondary structure (DSSP, 8-state):
-HHHHHHHHHHHHHHHTT---EEEE-SS------S-TTSEEEE---SSGGGHHHHHHHHHHHHHHH--SEEEE-STHHHHHHHHHTTTS-PPEEEE----TT-S--

Solvent-accessible surface area (backbone atoms only — not comparable to full-atom values): 6651 Å² total; per-residue (Å²): 116,70,68,63,52,52,55,40,52,51,44,52,54,43,37,75,72,71,44,91,44,73,49,76,46,51,66,80,84,84,88,75,76,62,93,50,83,81,49,46,77,42,80,37,58,45,80,48,82,84,32,45,64,57,23,47,53,49,50,54,50,47,47,69,74,67,59,57,76,62,41,81,37,65,51,78,63,50,60,60,50,49,64,55,39,56,78,78,44,91,71,44,56,72,47,74,48,76,76,69,90,80,82,81,88,134

Mean predicted aligned error: 9.64 Å

InterPro domains:
  IPR028098 Glycosyltransferase subfamily 4-like, N-terminal domain [PF13439] (6-102)

Sequence (106 aa):
MEQKKIVVNLAEQMHLRGHKVKIAYLKGNISVYPQFTDIELIYLGLEMPRNYFFATKRYITLIKNFQPDIIHAHMVHANIFARISRLFCKVPKLICTAHSSNEGEN

Foldseek 3Di:
DVVLVVVLVVQQVCVVVVDQEEAEDEDDDDPDDHPDPSHHYHYLDNPDPVCVVSSLVVVLVCCVVVVDLEAEEADPVVVVSQVVSVVPDPDHHYHYNHPPPDDDDD

Radius of gyration: 14.28 Å; Cα contacts (8 Å, |Δi|>4): 108; chains: 1; bounding box: 46×29×34 Å

Nearest PDB structures (foldseek):
  2jjm-assembly1_C  TM=7.076E-01  e=1.368E-02  Bacillus anthracis str. Ames
  6oux-assembly1_A  TM=5.194E-01  e=6.409E-02  Sulfurospirillum multivorans
  1nul-assembly1_B-2  TM=5.146E-01  e=9.851E+00  Escherichia coli
  1pq4-assembly1_A  TM=4.674E-01  e=6.157E+00  Synechocystis sp. PCC 6803